Protein AF-A0A7S2GD93-F1 (afdb_monomer)

Organism: NCBI:txid327968

Sequence (139 aa):
ARLIMQSLQRCCRSLSAATGGCASLWTALVSRCKNPKGQTDGHEVDVRAQKKTSPRPRLQHQWDEAGVGVVEVVVRAVSGNVVYSQDGVTPGTPVGKLMAGICEETGSRGEVLQLLAGASILDQGLRLGDCLGPPALPP

Radius of gyration: 22.48 Å; Cα contacts (8 Å, |Δi|>4): 170; chains: 1; bounding box: 53×31×63 Å

Nearest PDB structures (foldseek):
  3uqb-assembly1_A  TM=8.350E-01  e=3.786E-01  Saccharomyces cerevisiae S288C
  6fno-assembly2_D  TM=7.565E-01  e=1.827E+00  Candidatus Caldarchaeum subterraneum

Foldseek 3Di:
DEAEKEKDFPPPPDPDDDDDDDDDDDPPDPDDDDDDDDDDDDDPPPPPPPPPPPDDDPQLVLCVVVVPAWYKYWYAYPVRHTQDIDGGAGQQAAPLVVLVRSCVSVVHDSVRMWMGGPPDTHDRRDGNSRGDHDDDDDD

Solvent-accessible surface area (backbone atoms only — not comparable to full-atom values): 8967 Å² total; per-residue (Å²): 92,65,44,72,31,39,38,45,70,66,80,78,78,74,90,82,78,89,79,87,82,73,88,84,73,86,89,81,83,92,80,86,86,85,83,79,97,73,88,79,76,87,71,86,71,80,78,72,79,76,77,74,77,70,92,70,62,78,33,47,56,48,23,60,75,68,66,58,68,58,28,34,41,37,32,19,36,81,88,66,50,78,58,38,75,44,72,81,42,36,46,79,41,44,37,41,60,54,48,51,53,37,22,64,68,62,75,45,60,68,92,44,52,44,50,26,48,86,92,42,78,62,56,53,93,38,33,40,22,75,77,40,69,59,58,78,73,82,132

pLDDT: mean 73.17, std 22.51, range [33.12, 96.19]

Secondary structure (DSSP, 8-state):
-EEEEEEEE--------S----S---S------------------------------HHHHHHHHTT---EEEEEEETTS-EEEEEEEE-TT-BHHHHHHHHHHHHT--GGGEEEEETTEEPPTTSBHHHH-PPPPPP-

Mean predicted aligned error: 14.85 Å

Structure (mmCIF, N/CA/C/O backbone):
data_AF-A0A7S2GD93-F1
#
_entry.id   AF-A0A7S2GD93-F1
#
loop_
_atom_site.group_PDB
_atom_site.id
_atom_site.type_symbol
_atom_site.label_atom_id
_atom_site.label_alt_id
_atom_site.label_comp_id
_atom_site.label_asym_id
_atom_site.label_entity_id
_atom_site.label_seq_id
_atom_site.pdbx_PDB_ins_code
_atom_site.Cartn_x
_atom_site.Cartn_y
_atom_site.Cartn_z
_atom_site.occupancy
_atom_site.B_iso_or_equiv
_atom_site.auth_seq_id
_atom_site.auth_comp_id
_atom_site.auth_asym_id
_atom_site.auth_atom_id
_atom_site.pdbx_PDB_model_num
ATOM 1 N N . ALA A 1 1 ? -0.974 -3.321 -12.912 1.00 62.72 1 ALA A N 1
ATOM 2 C CA . ALA A 1 1 ? -0.786 -4.338 -11.855 1.00 62.72 1 ALA A CA 1
ATOM 3 C C . ALA A 1 1 ? -1.306 -3.787 -10.525 1.00 62.72 1 ALA A C 1
ATOM 5 O O . ALA A 1 1 ? -1.315 -2.567 -10.376 1.00 62.72 1 ALA A O 1
ATOM 6 N N . ARG A 1 2 ? -1.777 -4.642 -9.605 1.00 75.31 2 ARG A N 1
ATOM 7 C CA . ARG A 1 2 ? -2.531 -4.217 -8.408 1.00 75.31 2 ARG A CA 1
ATOM 8 C C . ARG A 1 2 ? -1.887 -4.738 -7.123 1.00 75.31 2 ARG A C 1
ATOM 10 O O . ARG A 1 2 ? -1.584 -5.926 -7.035 1.00 75.31 2 ARG A O 1
ATOM 17 N N . LEU A 1 3 ? -1.703 -3.865 -6.136 1.00 73.31 3 LEU A N 1
ATOM 18 C CA . LEU A 1 3 ? -1.244 -4.220 -4.790 1.00 73.31 3 LEU A CA 1
ATOM 19 C C . LEU A 1 3 ? -2.422 -4.208 -3.816 1.00 73.31 3 LEU A C 1
ATOM 21 O O . LEU A 1 3 ? -3.159 -3.227 -3.754 1.00 73.31 3 LEU A O 1
ATOM 25 N N . ILE A 1 4 ? -2.576 -5.279 -3.034 1.00 76.38 4 ILE A N 1
ATOM 26 C CA . ILE A 1 4 ? -3.608 -5.379 -1.995 1.00 76.38 4 ILE A CA 1
ATOM 27 C C . ILE A 1 4 ? -2.942 -5.305 -0.622 1.00 76.38 4 ILE A C 1
ATOM 29 O O . ILE A 1 4 ? -2.080 -6.121 -0.295 1.00 76.38 4 ILE A O 1
ATOM 33 N N . MET A 1 5 ? -3.373 -4.342 0.185 1.00 83.62 5 MET A N 1
ATOM 34 C CA . MET A 1 5 ? -2.904 -4.123 1.554 1.00 83.62 5 MET A CA 1
ATOM 35 C C . MET A 1 5 ? -4.057 -4.240 2.544 1.00 83.62 5 MET A C 1
ATOM 37 O O . MET A 1 5 ? -5.220 -4.085 2.168 1.00 83.62 5 MET A O 1
ATOM 41 N N . GLN A 1 6 ? -3.740 -4.503 3.809 1.00 79.44 6 GLN A N 1
ATOM 42 C CA . GLN A 1 6 ? -4.717 -4.553 4.893 1.00 79.44 6 GLN A CA 1
ATOM 43 C C . GLN A 1 6 ? -4.458 -3.455 5.928 1.00 79.44 6 GLN A C 1
ATOM 45 O O . GLN A 1 6 ? -3.312 -3.233 6.309 1.00 79.44 6 GLN A O 1
ATOM 50 N N . SER A 1 7 ? -5.506 -2.781 6.404 1.00 77.00 7 SER A N 1
ATOM 51 C CA . SER A 1 7 ? -5.441 -1.823 7.508 1.00 77.00 7 SER A CA 1
ATOM 52 C C . SER A 1 7 ? -6.059 -2.401 8.782 1.00 77.00 7 SER A C 1
ATOM 54 O O . SER A 1 7 ? -7.179 -2.918 8.786 1.00 77.00 7 SER A O 1
ATOM 56 N N . LEU A 1 8 ? -5.318 -2.296 9.885 1.00 68.12 8 LEU A N 1
ATOM 57 C CA . LEU A 1 8 ? -5.774 -2.599 11.240 1.00 68.12 8 LEU A CA 1
ATOM 58 C C . LEU A 1 8 ? -6.007 -1.293 11.989 1.00 68.12 8 LEU A C 1
ATOM 60 O O . LEU A 1 8 ? -5.074 -0.515 12.185 1.00 68.12 8 LEU A O 1
ATOM 64 N N . GLN A 1 9 ? -7.234 -1.082 12.454 1.00 68.19 9 GLN A N 1
ATOM 65 C CA . GLN A 1 9 ? -7.526 -0.068 13.459 1.00 68.19 9 GLN A CA 1
ATOM 66 C C . GLN A 1 9 ? -7.440 -0.707 14.841 1.00 68.19 9 GLN A C 1
ATOM 68 O O . GLN A 1 9 ? -8.142 -1.682 15.130 1.00 68.19 9 GLN A O 1
ATOM 73 N N . ARG A 1 10 ? -6.611 -0.150 15.727 1.00 55.25 10 ARG A N 1
ATOM 74 C CA . ARG A 1 10 ? -6.702 -0.484 17.153 1.00 55.25 10 ARG A CA 1
ATOM 75 C C . ARG A 1 10 ? -8.000 0.110 17.684 1.00 55.25 10 ARG A C 1
ATOM 77 O O . ARG A 1 10 ? -8.103 1.312 17.902 1.00 55.25 10 ARG A O 1
ATOM 84 N N . CYS A 1 11 ? -9.009 -0.737 17.861 1.00 44.91 11 CYS A N 1
ATOM 85 C CA . CYS A 1 11 ? -10.274 -0.326 18.447 1.00 44.91 11 CYS A CA 1
ATOM 86 C C . CYS A 1 11 ? -10.055 -0.059 19.945 1.00 44.91 11 CYS A C 1
ATOM 88 O O . CYS A 1 11 ? -10.161 -0.962 20.775 1.00 44.91 11 CYS A O 1
ATOM 90 N N . CYS A 1 12 ? -9.731 1.184 20.299 1.00 45.06 12 CYS A N 1
ATOM 91 C CA . CYS A 1 12 ? -9.821 1.668 21.671 1.00 45.06 12 CYS A CA 1
ATOM 92 C C . CYS A 1 12 ? -11.310 1.771 22.031 1.00 45.06 12 CYS A C 1
ATOM 94 O O . CYS A 1 12 ? -11.899 2.849 21.963 1.00 45.06 12 CYS A O 1
ATOM 96 N N . ARG A 1 13 ? -11.960 0.645 22.352 1.00 42.00 13 ARG A N 1
ATOM 97 C CA . ARG A 1 13 ? -13.316 0.661 22.915 1.00 42.00 13 ARG A CA 1
ATOM 98 C C . ARG A 1 13 ? -13.263 1.343 24.283 1.00 42.00 13 ARG A C 1
ATOM 100 O O . ARG A 1 13 ? -12.996 0.700 25.293 1.00 42.00 13 ARG A O 1
ATOM 107 N N . SER A 1 14 ? -13.524 2.647 24.299 1.00 43.00 14 SER A N 1
ATOM 108 C CA . SER A 1 14 ? -13.948 3.359 25.499 1.00 43.00 14 SER A CA 1
ATOM 109 C C . SER A 1 14 ? -15.337 2.842 25.872 1.00 43.00 14 SER A C 1
ATOM 111 O O . SER A 1 14 ? -16.307 3.061 25.144 1.00 43.00 14 SER A O 1
ATOM 113 N N . LEU A 1 15 ? -15.425 2.095 26.973 1.00 40.94 15 LEU A N 1
ATOM 114 C CA . LEU A 1 15 ? -16.689 1.766 27.625 1.00 40.94 15 LEU A CA 1
ATOM 115 C C . LEU A 1 15 ? -17.258 3.053 28.243 1.00 40.94 15 LEU A C 1
ATOM 117 O O . LEU A 1 15 ? -17.028 3.348 29.410 1.00 40.94 15 LEU A O 1
ATOM 121 N N . SER A 1 16 ? -18.013 3.813 27.457 1.00 45.47 16 SER A N 1
ATOM 122 C CA . SER A 1 16 ? -18.924 4.834 27.974 1.00 45.47 16 SER A CA 1
ATOM 123 C C . SER A 1 16 ? -20.338 4.444 27.577 1.00 45.47 16 SER A C 1
ATOM 125 O O . SER A 1 16 ? -20.852 4.886 26.553 1.00 45.47 16 SER A O 1
ATOM 127 N N . ALA A 1 17 ? -20.963 3.586 28.379 1.00 37.53 17 ALA A N 1
ATOM 128 C CA . ALA A 1 17 ? -22.398 3.370 28.310 1.00 37.53 17 ALA A CA 1
ATOM 129 C C . ALA A 1 17 ? -22.965 3.128 29.714 1.00 37.53 17 ALA A C 1
ATOM 131 O O . ALA A 1 17 ? -22.609 2.161 30.377 1.00 37.53 17 ALA A O 1
ATOM 132 N N . ALA A 1 18 ? -23.887 4.023 30.078 1.00 41.06 18 ALA A N 1
ATOM 133 C CA . ALA A 1 18 ? -24.908 3.907 31.115 1.00 41.06 18 ALA A CA 1
ATOM 134 C C . ALA A 1 18 ? -24.463 3.994 32.587 1.00 41.06 18 ALA A C 1
ATOM 136 O O . ALA A 1 18 ? -24.315 2.985 33.257 1.00 41.06 18 ALA A O 1
ATOM 137 N N . THR A 1 19 ? -24.414 5.220 33.115 1.00 39.69 19 THR A N 1
ATOM 138 C CA . THR A 1 19 ? -25.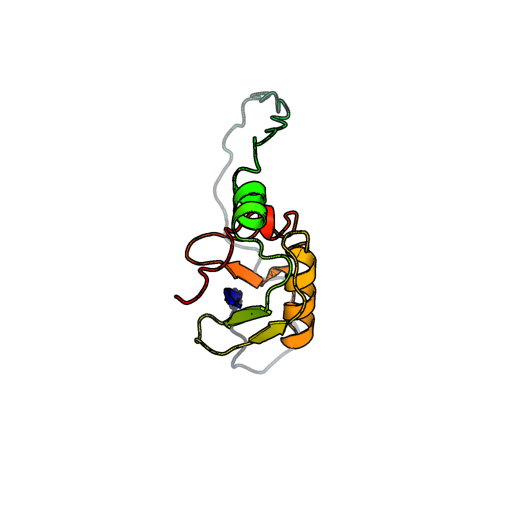393 5.696 34.118 1.00 39.69 19 THR A CA 1
ATOM 139 C C . THR A 1 19 ? -25.254 7.209 34.262 1.00 39.69 19 THR A C 1
ATOM 141 O O . THR A 1 19 ? -24.159 7.720 34.476 1.00 39.69 19 THR A O 1
ATOM 144 N N . GLY A 1 20 ? -26.362 7.929 34.083 1.00 39.62 20 GLY A N 1
ATOM 145 C CA . GLY A 1 20 ? -26.425 9.368 34.299 1.00 39.62 20 GLY A CA 1
ATOM 146 C C . GLY A 1 20 ? -26.221 9.761 35.760 1.00 39.62 20 GLY A C 1
ATOM 147 O O . GLY A 1 20 ? -26.406 8.957 36.670 1.00 39.62 20 GLY A O 1
ATOM 148 N N . GLY A 1 21 ? -25.904 11.038 35.955 1.00 36.31 21 GLY A N 1
ATOM 149 C CA . GLY A 1 21 ? -25.969 11.694 37.254 1.00 36.31 21 GLY A CA 1
ATOM 150 C C . GLY A 1 21 ? -24.627 12.214 37.757 1.00 36.31 21 GLY A C 1
ATOM 151 O O . GLY A 1 21 ? -23.707 11.454 38.024 1.00 36.31 21 GLY A O 1
ATOM 152 N N . CYS A 1 22 ? -24.614 13.529 37.965 1.00 33.12 22 CYS A N 1
ATOM 153 C CA . CYS A 1 22 ? -23.734 14.283 38.852 1.00 33.12 22 CYS A CA 1
ATOM 154 C C . CYS A 1 22 ? -22.297 14.549 38.377 1.00 33.12 22 CYS A C 1
ATOM 156 O O . CYS A 1 22 ? -21.374 13.750 38.501 1.00 33.12 22 CYS A O 1
ATOM 158 N N . ALA A 1 23 ? -22.114 15.800 37.943 1.00 43.78 23 ALA A N 1
ATOM 159 C CA . ALA A 1 23 ? -20.899 16.559 38.184 1.00 43.78 23 ALA A CA 1
ATOM 160 C C . ALA A 1 23 ? -20.422 16.375 39.637 1.00 43.78 23 ALA A C 1
ATOM 162 O O . ALA A 1 23 ? -21.249 16.273 40.544 1.00 43.78 23 ALA A O 1
ATOM 163 N N . SER A 1 24 ? -19.101 16.438 39.835 1.00 44.91 24 SER A N 1
ATOM 164 C CA . SER A 1 24 ? -18.335 16.205 41.078 1.00 44.91 24 SER A CA 1
ATOM 165 C C . SER A 1 24 ? -17.798 14.780 41.188 1.00 44.91 24 SER A C 1
ATOM 167 O O . SER A 1 24 ? -18.477 13.919 41.721 1.00 44.91 24 SER A O 1
ATOM 169 N N . LEU A 1 25 ? -16.579 14.555 40.676 1.00 37.69 25 LEU A N 1
ATOM 170 C CA . LEU A 1 25 ? -15.565 13.584 41.150 1.00 37.69 25 LEU A CA 1
ATOM 171 C C . LEU A 1 25 ? -14.476 13.387 40.076 1.00 37.69 25 LEU A C 1
ATOM 173 O O . LEU A 1 25 ? -14.111 12.279 39.694 1.00 37.69 25 LEU A O 1
ATOM 177 N N . TRP A 1 26 ? -13.901 14.493 39.597 1.00 39.66 26 TRP A N 1
ATOM 178 C CA . TRP A 1 26 ? -12.483 14.448 39.242 1.00 39.66 26 TRP A CA 1
ATOM 179 C C . TRP A 1 26 ? -11.724 14.204 40.554 1.00 39.66 26 TRP A C 1
ATOM 181 O O . TRP A 1 26 ? -12.084 14.799 41.568 1.00 39.66 26 TRP A O 1
ATOM 191 N N . THR A 1 27 ? -10.684 13.367 40.537 1.00 45.75 27 THR A N 1
ATOM 192 C CA . THR A 1 27 ? -9.793 13.018 41.675 1.00 45.75 27 THR A CA 1
ATOM 193 C C . THR A 1 27 ? -10.097 11.727 42.456 1.00 45.75 27 THR A C 1
ATOM 195 O O . THR A 1 27 ? -9.929 11.697 43.669 1.00 45.75 27 THR A O 1
ATOM 198 N N . ALA A 1 28 ? -10.468 10.615 41.806 1.00 43.06 28 ALA A N 1
ATOM 199 C CA . ALA A 1 28 ? -10.460 9.316 42.500 1.00 43.06 28 ALA A CA 1
ATOM 200 C C . ALA A 1 28 ? -10.350 8.083 41.582 1.00 43.06 28 ALA A C 1
ATOM 202 O O . ALA A 1 28 ? -11.208 7.213 41.631 1.00 43.06 28 ALA A O 1
ATOM 203 N N . LEU A 1 29 ? -9.296 7.953 40.763 1.00 40.81 29 LEU A N 1
ATOM 204 C CA . LEU A 1 29 ? -8.900 6.621 40.254 1.00 40.81 29 LEU A CA 1
ATOM 205 C C . LEU A 1 29 ? -7.418 6.510 39.851 1.00 40.81 29 LEU A C 1
ATOM 207 O O . LEU A 1 29 ? -7.040 5.711 39.002 1.00 40.81 29 LEU A O 1
ATOM 211 N N . VAL A 1 30 ? -6.552 7.270 40.529 1.00 47.12 30 VAL A N 1
ATOM 212 C CA . VAL A 1 30 ? -5.106 6.998 40.600 1.00 47.12 30 VAL A CA 1
ATOM 213 C C . VAL A 1 30 ? -4.855 6.211 41.885 1.00 47.12 30 VAL A C 1
ATOM 215 O O . VAL A 1 30 ? -4.373 6.743 42.881 1.00 47.12 30 VAL A O 1
ATOM 218 N N . SER A 1 31 ? -5.279 4.949 41.931 1.00 41.31 31 SER A N 1
ATOM 219 C CA . SER A 1 31 ? -4.918 4.075 43.050 1.00 41.31 31 SER A CA 1
ATOM 220 C C . SER A 1 31 ? -5.118 2.606 42.705 1.00 41.31 31 SER A C 1
ATOM 222 O O . SER A 1 31 ? -6.170 2.040 42.979 1.00 41.31 31 SER A O 1
ATOM 224 N N . ARG A 1 32 ? -4.097 1.992 42.094 1.00 42.25 32 ARG A N 1
ATOM 225 C CA . ARG A 1 32 ? -3.650 0.614 42.389 1.00 42.25 32 ARG A CA 1
ATOM 226 C C . ARG A 1 32 ? -2.492 0.197 41.479 1.00 42.25 32 ARG A C 1
ATOM 228 O O . ARG A 1 32 ? -2.650 -0.625 40.595 1.00 42.25 32 ARG A O 1
ATOM 235 N N . CYS A 1 33 ? -1.308 0.717 41.784 1.00 37.41 33 CYS A N 1
ATOM 236 C CA . CYS A 1 33 ? -0.048 -0.004 41.601 1.00 37.41 33 CYS A CA 1
ATOM 237 C C . CYS A 1 33 ? 0.825 0.302 42.826 1.00 37.41 33 CYS A C 1
ATOM 239 O O . CYS A 1 33 ? 1.613 1.241 42.828 1.00 37.41 33 CYS A O 1
ATOM 241 N N . LYS A 1 34 ? 0.630 -0.452 43.912 1.00 45.25 34 LYS A N 1
ATOM 242 C CA . LYS A 1 34 ? 1.629 -0.601 44.977 1.00 45.25 34 LYS A CA 1
ATOM 243 C C . LYS A 1 34 ? 2.273 -1.965 44.769 1.00 45.25 34 LYS A C 1
ATOM 245 O O . LYS A 1 34 ? 1.563 -2.949 44.941 1.00 45.25 34 LYS A O 1
ATOM 250 N N . ASN A 1 35 ? 3.559 -2.017 44.416 1.00 42.19 35 ASN A N 1
ATOM 251 C CA . ASN A 1 35 ? 4.619 -2.620 45.241 1.00 42.19 35 ASN A CA 1
ATOM 252 C C . ASN A 1 35 ? 6.017 -2.377 44.608 1.00 42.19 35 ASN A C 1
ATOM 254 O O . ASN A 1 35 ? 6.076 -1.755 43.551 1.00 42.19 35 ASN A O 1
ATOM 258 N N . PRO A 1 36 ? 7.141 -2.703 45.276 1.00 47.12 36 PRO A N 1
ATOM 259 C CA . PRO A 1 36 ? 7.949 -1.722 45.988 1.00 47.12 36 PRO A CA 1
ATOM 260 C C . PRO A 1 36 ? 9.382 -1.616 45.435 1.00 47.12 36 PRO A C 1
ATOM 262 O O . PRO A 1 36 ? 9.802 -2.376 44.571 1.00 47.12 36 PRO A O 1
ATOM 265 N N . LYS A 1 37 ? 10.121 -0.646 45.983 1.00 46.91 37 LYS A N 1
ATOM 266 C CA . LYS A 1 37 ? 11.566 -0.405 45.845 1.00 46.91 37 LYS A CA 1
ATOM 267 C C . LYS A 1 37 ? 12.380 -1.658 45.475 1.00 46.91 37 LYS A C 1
ATOM 269 O O . LYS A 1 37 ? 12.666 -2.486 46.335 1.00 46.91 37 LYS A O 1
ATOM 274 N N . GLY A 1 38 ? 12.801 -1.719 44.215 1.00 40.03 38 GLY A N 1
ATOM 275 C CA . GLY A 1 38 ? 13.919 -2.523 43.737 1.00 40.03 38 GLY A CA 1
ATOM 276 C C . GLY A 1 38 ? 15.051 -1.576 43.362 1.00 40.03 38 GLY A C 1
ATOM 277 O O . GLY A 1 38 ? 14.915 -0.764 42.454 1.00 40.03 38 GLY A O 1
ATOM 278 N N . GLN A 1 39 ? 16.112 -1.638 44.148 1.00 43.34 39 GLN A N 1
ATOM 279 C CA . GLN A 1 39 ? 17.414 -1.006 43.982 1.00 43.34 39 GLN A CA 1
ATOM 280 C C . GLN A 1 39 ? 17.899 -1.093 42.522 1.00 43.34 39 GLN A C 1
ATOM 282 O O . GLN A 1 39 ? 18.062 -2.186 41.989 1.00 43.34 39 GLN A O 1
ATOM 287 N N . THR A 1 40 ? 18.095 0.047 41.859 1.00 41.88 40 THR A N 1
ATOM 288 C CA . THR A 1 40 ? 18.775 0.106 40.559 1.00 41.88 40 THR A CA 1
ATOM 289 C C . THR A 1 40 ? 20.232 0.451 40.811 1.00 41.88 40 THR A C 1
ATOM 291 O O . THR A 1 40 ? 20.577 1.624 40.963 1.00 41.88 40 THR A O 1
ATOM 294 N N . ASP A 1 41 ? 21.071 -0.578 40.893 1.00 42.25 41 ASP A N 1
ATOM 295 C CA . ASP A 1 41 ? 22.508 -0.411 40.729 1.00 42.25 41 ASP A CA 1
ATOM 296 C C . ASP A 1 41 ? 22.777 0.164 39.336 1.00 42.25 41 ASP A C 1
ATOM 298 O O . ASP A 1 41 ? 22.200 -0.268 38.333 1.00 42.25 41 ASP A O 1
ATOM 302 N N . GLY A 1 42 ? 23.621 1.194 39.302 1.00 46.38 42 GLY A N 1
ATOM 303 C CA . GLY A 1 42 ? 24.044 1.862 38.085 1.00 46.38 42 GLY A CA 1
ATOM 304 C C . GLY A 1 42 ? 24.769 0.885 37.172 1.00 46.38 42 GLY A C 1
ATOM 305 O O . GLY A 1 42 ? 25.948 0.605 37.359 1.00 46.38 42 GLY A O 1
ATOM 306 N N . HIS A 1 43 ? 24.061 0.396 36.160 1.00 39.00 43 HIS A N 1
ATOM 307 C CA . HIS A 1 43 ? 24.684 -0.071 34.938 1.00 39.00 43 HIS A CA 1
ATOM 308 C C . HIS A 1 43 ? 24.521 1.052 33.920 1.00 39.00 43 HIS A C 1
ATOM 310 O O . HIS A 1 43 ? 23.446 1.258 33.356 1.00 39.00 43 HIS A O 1
ATOM 316 N N . GLU A 1 44 ? 25.590 1.822 33.743 1.00 45.84 44 GLU A N 1
ATOM 317 C CA . GLU A 1 44 ? 25.778 2.689 32.588 1.00 45.84 44 GLU A CA 1
ATOM 318 C C . GLU A 1 44 ? 25.837 1.778 31.358 1.00 45.84 44 GLU A C 1
ATOM 320 O O . GLU A 1 44 ? 26.874 1.221 31.002 1.00 45.84 44 GLU A O 1
ATOM 325 N N . VAL A 1 45 ? 24.671 1.514 30.771 1.00 48.81 45 VAL A N 1
ATOM 326 C CA . VAL A 1 45 ? 24.590 0.805 29.502 1.00 48.81 45 VAL A CA 1
ATOM 327 C C . VAL A 1 45 ? 24.900 1.842 28.437 1.00 48.81 45 VAL A C 1
ATOM 329 O O . VAL A 1 45 ? 24.055 2.671 28.103 1.00 48.81 45 VAL A O 1
ATOM 332 N N . ASP A 1 46 ? 26.141 1.817 27.960 1.00 43.28 46 ASP A N 1
ATOM 333 C CA . ASP A 1 46 ? 26.615 2.538 26.784 1.00 43.28 46 ASP A CA 1
ATOM 334 C C . ASP A 1 46 ? 25.623 2.289 25.635 1.00 43.28 46 ASP A C 1
ATOM 336 O O . ASP A 1 46 ? 25.617 1.231 24.995 1.00 43.28 46 ASP A O 1
ATOM 340 N N . VAL A 1 47 ? 24.718 3.247 25.403 1.00 50.41 47 VAL A N 1
ATOM 341 C CA . VAL A 1 47 ? 23.823 3.265 24.242 1.00 50.41 47 VAL A CA 1
ATOM 342 C C . VAL A 1 47 ? 24.686 3.655 23.052 1.00 50.41 47 VAL A C 1
ATOM 344 O O . VAL A 1 47 ? 24.594 4.750 22.495 1.00 50.41 47 VAL A O 1
ATOM 347 N N . ARG A 1 48 ? 25.565 2.733 22.654 1.00 45.75 48 ARG A N 1
ATOM 348 C CA . ARG A 1 48 ? 26.184 2.743 21.342 1.00 45.75 48 ARG A CA 1
ATOM 349 C C . ARG A 1 48 ? 25.040 2.725 20.354 1.00 45.75 48 ARG A C 1
ATOM 351 O O . ARG A 1 48 ? 24.375 1.707 20.164 1.00 45.75 48 ARG A O 1
ATOM 358 N N . ALA A 1 49 ? 24.816 3.889 19.758 1.00 52.06 49 ALA A N 1
ATOM 359 C CA . ALA A 1 49 ? 23.989 4.091 18.595 1.00 52.06 49 ALA A CA 1
ATOM 360 C C . ALA A 1 49 ? 24.384 3.050 17.541 1.00 52.06 49 ALA A C 1
ATOM 362 O O . ALA A 1 49 ? 25.279 3.263 16.722 1.00 52.06 49 ALA A O 1
ATOM 363 N N . GLN A 1 50 ? 23.711 1.898 17.560 1.00 45.06 50 GLN A N 1
ATOM 364 C CA . GLN A 1 50 ? 23.675 0.997 16.430 1.00 45.06 50 GLN A CA 1
ATOM 365 C C . GLN A 1 50 ? 22.856 1.718 15.372 1.00 45.06 50 GLN A C 1
ATOM 367 O O . GLN A 1 50 ? 21.654 1.510 15.212 1.00 45.06 50 GLN A O 1
ATOM 372 N N . LYS A 1 51 ? 23.543 2.588 14.632 1.00 45.38 51 LYS A N 1
ATOM 373 C CA . LYS A 1 51 ? 23.181 2.972 13.280 1.00 45.38 51 LYS A CA 1
ATOM 374 C C . LYS A 1 51 ? 23.227 1.673 12.474 1.00 45.38 51 LYS A C 1
ATOM 376 O O . LYS A 1 51 ? 24.224 1.366 11.829 1.00 45.38 51 LYS A O 1
ATOM 381 N N . LYS A 1 52 ? 22.178 0.849 12.607 1.00 46.09 52 LYS A N 1
ATOM 382 C CA . LYS A 1 52 ? 21.903 -0.301 11.750 1.00 46.09 52 LYS A CA 1
ATOM 383 C C . LYS A 1 52 ? 21.661 0.292 10.371 1.00 46.09 52 LYS A C 1
ATOM 385 O O . LYS A 1 52 ? 20.536 0.592 9.985 1.00 46.09 52 LYS A O 1
ATOM 390 N N . THR A 1 53 ? 22.746 0.510 9.645 1.00 47.41 53 THR A N 1
ATOM 391 C CA . THR A 1 53 ? 22.759 0.559 8.193 1.00 47.41 53 THR A CA 1
ATOM 392 C C . THR A 1 53 ? 22.254 -0.800 7.725 1.00 47.41 53 THR A C 1
ATOM 394 O O . THR A 1 53 ? 23.015 -1.738 7.510 1.00 47.41 53 THR A O 1
ATOM 397 N N . SER A 1 54 ? 20.928 -0.937 7.689 1.00 46.03 54 SER A N 1
ATOM 398 C CA . SER A 1 54 ? 20.256 -2.084 7.102 1.00 46.03 54 SER A CA 1
ATOM 399 C C . SER A 1 54 ? 20.645 -2.124 5.624 1.00 46.03 54 SER A C 1
ATOM 401 O O . SER A 1 54 ? 20.401 -1.145 4.917 1.00 46.03 54 SER A O 1
ATOM 403 N N . PRO A 1 55 ? 21.277 -3.200 5.134 1.00 45.84 55 PRO A N 1
ATOM 404 C CA . PRO A 1 55 ? 21.567 -3.331 3.721 1.00 45.84 55 PRO A CA 1
ATOM 405 C C . PRO A 1 55 ? 20.267 -3.692 3.002 1.00 45.84 55 PRO A C 1
ATOM 407 O O . PRO A 1 55 ? 19.897 -4.863 2.951 1.00 45.84 55 PRO A O 1
ATOM 410 N N . ARG A 1 56 ? 19.554 -2.713 2.443 1.00 56.75 56 ARG A N 1
ATOM 411 C CA . ARG A 1 56 ? 18.524 -2.951 1.415 1.00 56.75 56 ARG A CA 1
ATOM 412 C C . ARG A 1 56 ? 18.590 -1.822 0.377 1.00 56.75 56 ARG A C 1
ATOM 414 O O . ARG A 1 56 ? 18.809 -0.685 0.782 1.00 56.75 56 ARG A O 1
ATOM 421 N N . PRO A 1 57 ? 18.497 -2.147 -0.932 1.00 55.09 57 PRO A N 1
ATOM 422 C CA . PRO A 1 57 ? 17.314 -2.827 -1.460 1.00 55.09 57 PRO A CA 1
ATOM 423 C C . PRO A 1 57 ? 17.611 -3.885 -2.539 1.00 55.09 57 PRO A C 1
ATOM 425 O O . PRO A 1 57 ? 17.862 -3.569 -3.695 1.00 55.09 57 PRO A O 1
ATOM 428 N N . ARG A 1 58 ? 17.457 -5.173 -2.197 1.00 63.31 58 ARG A N 1
ATOM 429 C CA . ARG A 1 58 ? 17.290 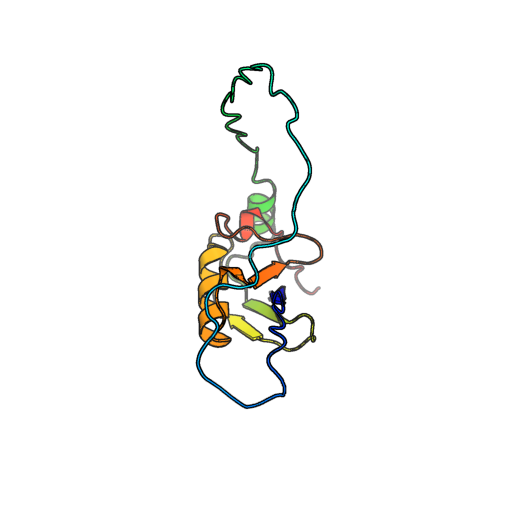-6.222 -3.226 1.00 63.31 58 ARG A CA 1
ATOM 430 C C . ARG A 1 58 ? 15.945 -6.117 -3.957 1.00 63.31 58 ARG A C 1
ATOM 432 O O . ARG A 1 58 ? 15.805 -6.684 -5.028 1.00 63.31 58 ARG A O 1
ATOM 439 N N . LEU A 1 59 ? 14.963 -5.419 -3.380 1.00 81.88 59 LEU A N 1
ATOM 440 C CA . LEU A 1 59 ? 13.600 -5.362 -3.912 1.00 81.88 59 LEU A CA 1
ATOM 441 C C . LEU A 1 59 ? 13.449 -4.341 -5.043 1.00 81.88 59 LEU A C 1
ATOM 443 O O . LEU A 1 59 ? 12.756 -4.639 -6.003 1.00 81.88 59 LEU A O 1
ATOM 447 N N . GLN A 1 60 ? 14.146 -3.199 -5.001 1.00 79.69 60 GLN A N 1
ATOM 448 C CA . GLN A 1 60 ? 14.076 -2.200 -6.077 1.00 79.69 60 GLN A CA 1
ATOM 449 C C . GLN A 1 60 ? 14.486 -2.794 -7.434 1.00 79.69 60 GLN A C 1
ATOM 451 O O . GLN A 1 60 ? 13.784 -2.603 -8.417 1.00 79.69 60 GLN A O 1
ATOM 456 N N . HIS A 1 61 ? 15.540 -3.617 -7.454 1.00 83.25 61 HIS A N 1
ATOM 457 C CA . HIS A 1 61 ? 15.951 -4.354 -8.651 1.00 83.25 61 HIS A CA 1
ATOM 458 C C . HIS A 1 61 ? 14.836 -5.255 -9.202 1.00 83.25 61 HIS A C 1
ATOM 460 O O . HIS A 1 61 ? 14.666 -5.338 -10.409 1.00 83.25 61 HIS A O 1
ATOM 466 N N . GLN A 1 62 ? 14.033 -5.884 -8.335 1.00 88.31 62 GLN A N 1
ATOM 467 C CA . GLN A 1 62 ? 12.910 -6.722 -8.773 1.00 88.31 62 GLN A CA 1
ATOM 468 C C . GLN A 1 62 ? 11.813 -5.894 -9.447 1.00 88.31 62 GLN A C 1
ATOM 470 O O . GLN A 1 62 ? 11.190 -6.364 -10.393 1.00 88.31 62 GLN A O 1
ATOM 475 N N . TRP A 1 63 ? 11.566 -4.669 -8.975 1.00 89.00 63 TRP A N 1
ATOM 476 C CA . TRP A 1 63 ? 10.624 -3.752 -9.623 1.00 89.00 63 TRP A CA 1
ATOM 477 C C . TRP A 1 63 ? 11.095 -3.336 -11.013 1.00 89.00 63 TRP A C 1
ATOM 479 O O . TRP A 1 63 ? 10.286 -3.305 -11.943 1.00 89.00 63 TRP A O 1
ATO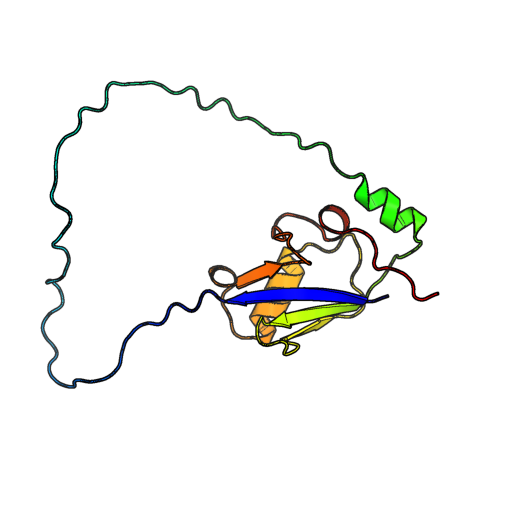M 489 N N . ASP A 1 64 ? 12.394 -3.068 -11.145 1.00 86.19 64 ASP A N 1
ATOM 490 C CA . ASP A 1 64 ? 13.014 -2.702 -12.416 1.00 86.19 64 ASP A CA 1
ATOM 491 C C . ASP A 1 64 ? 13.003 -3.894 -13.394 1.00 86.19 64 ASP A C 1
ATOM 493 O O . ASP A 1 64 ? 12.584 -3.738 -14.540 1.00 86.19 64 ASP A O 1
ATOM 497 N N . GLU A 1 65 ? 13.353 -5.103 -12.934 1.00 86.94 65 GLU A N 1
ATOM 498 C CA . GLU A 1 65 ? 13.271 -6.351 -13.717 1.00 86.94 65 GLU A CA 1
ATOM 499 C C . GLU A 1 65 ? 11.840 -6.679 -14.155 1.00 86.94 65 GLU A C 1
ATOM 501 O O . GLU A 1 65 ? 11.624 -7.162 -15.265 1.00 86.94 65 GLU A O 1
ATOM 506 N N . ALA A 1 66 ? 10.853 -6.403 -13.301 1.00 86.19 66 ALA A N 1
ATOM 507 C CA . ALA A 1 66 ? 9.447 -6.587 -13.637 1.00 86.19 66 ALA A CA 1
ATOM 508 C C . ALA A 1 66 ? 8.921 -5.519 -14.617 1.00 86.19 66 ALA A C 1
ATOM 510 O O . ALA A 1 66 ? 7.810 -5.663 -15.127 1.00 86.19 66 ALA A O 1
ATOM 511 N N . GLY A 1 67 ? 9.672 -4.436 -14.860 1.00 85.88 67 GLY A N 1
ATOM 512 C CA . GLY A 1 67 ? 9.255 -3.328 -15.724 1.00 85.88 67 GLY A CA 1
ATOM 513 C C . GLY A 1 67 ? 8.026 -2.571 -15.206 1.00 85.88 67 GLY A C 1
ATOM 514 O O . GLY A 1 67 ? 7.324 -1.918 -15.981 1.00 85.88 67 GLY A O 1
ATOM 515 N N . VAL A 1 68 ? 7.725 -2.663 -13.905 1.00 85.06 68 VAL A N 1
ATOM 516 C CA . VAL A 1 68 ? 6.515 -2.079 -13.311 1.00 85.06 68 VAL A CA 1
ATOM 517 C C . VAL A 1 68 ? 6.835 -0.706 -12.720 1.00 85.06 68 VAL A C 1
ATOM 519 O O . VAL A 1 68 ? 7.265 -0.588 -11.576 1.00 85.06 68 VAL A O 1
ATOM 522 N N . GLY A 1 69 ? 6.588 0.354 -13.492 1.00 86.12 69 GLY A N 1
ATOM 523 C CA . GLY A 1 69 ? 6.799 1.733 -13.029 1.00 86.12 69 GLY A CA 1
ATOM 524 C C . GLY A 1 69 ? 5.646 2.311 -12.199 1.00 86.12 69 GLY A C 1
ATOM 525 O O . GLY A 1 69 ? 5.872 3.138 -11.314 1.00 86.12 69 GLY A O 1
ATOM 526 N N . VAL A 1 70 ? 4.410 1.883 -12.477 1.00 91.94 70 VAL A N 1
ATOM 527 C CA . VAL A 1 70 ? 3.183 2.439 -11.887 1.00 91.94 70 VAL A CA 1
ATOM 528 C C . VAL A 1 70 ? 2.193 1.320 -11.564 1.00 91.94 70 VAL A C 1
ATOM 530 O O . VAL A 1 70 ? 1.988 0.406 -12.366 1.00 91.94 70 VAL A O 1
ATOM 533 N N . VAL A 1 71 ? 1.566 1.397 -10.392 1.00 93.12 71 VAL A N 1
ATOM 534 C CA . VAL A 1 71 ? 0.589 0.425 -9.895 1.00 93.12 71 VAL A CA 1
ATOM 535 C C . VAL A 1 71 ? -0.638 1.103 -9.296 1.00 93.12 71 VAL A C 1
ATOM 537 O O . VAL A 1 71 ? -0.593 2.252 -8.858 1.00 93.12 71 VAL A O 1
ATOM 540 N N . GLU A 1 72 ? -1.731 0.350 -9.254 1.00 94.31 72 GLU A N 1
ATOM 541 C CA . GLU A 1 72 ? -2.891 0.658 -8.422 1.00 94.31 72 GLU A CA 1
ATOM 542 C C . GLU A 1 72 ? -2.674 0.035 -7.035 1.00 94.31 72 GLU A C 1
ATOM 544 O O . GLU A 1 72 ? -2.345 -1.154 -6.918 1.00 94.31 72 GLU A O 1
ATOM 549 N N . VAL A 1 73 ? -2.867 0.822 -5.978 1.00 94.81 73 VAL A N 1
ATOM 550 C CA . VAL A 1 73 ? -2.869 0.347 -4.590 1.00 94.81 73 VAL A CA 1
ATOM 551 C C . VAL A 1 73 ? -4.295 0.312 -4.073 1.00 94.81 73 VAL A C 1
ATOM 553 O O . VAL A 1 73 ? -4.997 1.318 -4.098 1.00 94.81 73 VAL A O 1
ATOM 556 N N . VAL A 1 74 ? -4.686 -0.836 -3.527 1.00 95.38 74 VAL A N 1
ATOM 557 C CA . VAL A 1 74 ? -5.962 -1.024 -2.839 1.00 95.38 74 VAL A CA 1
ATOM 558 C C . VAL A 1 74 ? -5.714 -1.442 -1.408 1.00 95.38 74 VAL A C 1
ATOM 560 O O . VAL A 1 74 ? -5.071 -2.459 -1.140 1.00 95.38 74 VAL A O 1
ATOM 563 N N . VAL A 1 75 ? -6.284 -0.691 -0.476 1.00 95.12 75 VAL A N 1
ATOM 564 C CA . VAL A 1 75 ? -6.230 -1.001 0.948 1.00 95.12 75 VAL A CA 1
ATOM 565 C C . VAL A 1 75 ? -7.597 -1.476 1.397 1.00 95.12 75 VAL A C 1
ATOM 567 O O . VAL A 1 75 ? -8.620 -0.821 1.177 1.00 95.12 75 VAL A O 1
ATOM 570 N N . ARG A 1 76 ? -7.610 -2.632 2.047 1.00 95.12 76 ARG A N 1
ATOM 571 C CA . ARG A 1 76 ? -8.793 -3.232 2.650 1.00 95.12 76 ARG A CA 1
ATOM 572 C C . ARG A 1 76 ? -8.699 -3.148 4.163 1.00 95.12 76 ARG A C 1
ATOM 574 O O . ARG A 1 76 ? -7.635 -3.358 4.724 1.00 95.12 76 ARG A O 1
ATOM 581 N N . ALA A 1 77 ? -9.802 -2.890 4.843 1.00 94.12 77 ALA A N 1
ATOM 582 C CA . ALA A 1 77 ? -9.867 -3.132 6.278 1.00 94.12 77 ALA A CA 1
ATOM 583 C C . ALA A 1 77 ? -9.820 -4.643 6.563 1.00 94.12 77 ALA A C 1
ATOM 585 O O . ALA A 1 77 ? -10.111 -5.460 5.687 1.00 94.12 77 ALA A O 1
ATOM 586 N N . VAL A 1 78 ? -9.547 -5.024 7.814 1.00 90.25 78 VAL A N 1
ATOM 587 C CA . VAL A 1 78 ? -9.665 -6.425 8.278 1.00 90.25 78 VAL A CA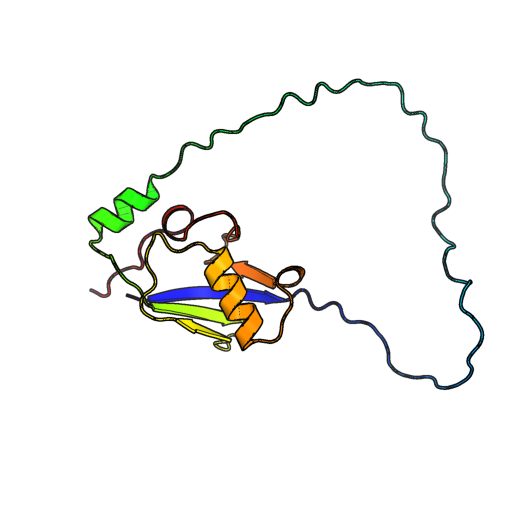 1
ATOM 588 C C . VAL A 1 78 ? -11.061 -7.013 8.025 1.00 90.25 78 VAL A C 1
ATOM 590 O O . VAL A 1 78 ? -11.196 -8.215 7.831 1.00 90.25 78 VAL A O 1
ATOM 593 N N . SER A 1 79 ? -12.101 -6.174 7.960 1.00 90.38 79 SER A N 1
ATOM 594 C CA . SER A 1 79 ? -13.456 -6.598 7.582 1.00 90.38 79 SER A CA 1
ATOM 595 C C . SER A 1 79 ? -13.585 -7.062 6.124 1.00 90.38 79 SER A C 1
ATOM 597 O O . SER A 1 79 ? -14.623 -7.594 5.749 1.00 90.38 79 SER A O 1
ATOM 599 N N . GLY A 1 80 ? -12.564 -6.843 5.290 1.00 90.31 80 GLY A N 1
ATOM 600 C CA . GLY A 1 80 ? -12.554 -7.153 3.859 1.00 90.31 80 GLY A CA 1
ATOM 601 C C . GLY A 1 80 ? -13.003 -5.997 2.960 1.00 90.31 80 GLY A C 1
ATOM 602 O O . GLY A 1 80 ? -12.730 -6.030 1.755 1.00 90.31 80 GLY A O 1
ATOM 603 N N . ASN A 1 81 ? -13.625 -4.958 3.526 1.00 92.25 81 ASN A N 1
ATOM 604 C CA . ASN A 1 81 ? -14.075 -3.779 2.784 1.00 92.25 81 ASN A CA 1
ATOM 605 C C . ASN A 1 81 ? -12.889 -2.975 2.257 1.00 92.25 81 ASN A C 1
ATOM 607 O O . ASN A 1 81 ? -11.910 -2.773 2.973 1.00 92.25 81 ASN A O 1
ATOM 611 N N . VAL A 1 82 ? -12.991 -2.483 1.023 1.00 94.69 82 VAL A N 1
ATOM 612 C CA . VAL A 1 82 ? -12.025 -1.519 0.482 1.00 94.69 82 VAL A CA 1
ATOM 613 C C . VAL A 1 82 ? -12.245 -0.181 1.181 1.00 94.69 82 VAL A C 1
ATOM 615 O O . VAL A 1 82 ? -13.364 0.319 1.202 1.00 94.69 82 VAL A O 1
ATOM 618 N N . VAL A 1 83 ? -11.183 0.364 1.770 1.00 95.38 83 VAL A N 1
ATOM 619 C CA . VAL A 1 83 ? -11.210 1.647 2.494 1.00 95.38 83 VAL A CA 1
ATOM 620 C C . VAL A 1 83 ? -10.413 2.738 1.794 1.00 95.38 83 VAL A C 1
ATOM 622 O O . VAL A 1 83 ? -10.579 3.906 2.107 1.00 95.38 83 VAL A O 1
ATOM 625 N N . TYR A 1 84 ? -9.531 2.360 0.871 1.00 96.00 84 TYR A N 1
ATOM 626 C CA . TYR A 1 84 ? -8.716 3.293 0.109 1.00 96.00 84 TYR A CA 1
ATOM 627 C C . TYR A 1 84 ? -8.309 2.648 -1.214 1.00 96.00 84 TYR A C 1
ATOM 629 O O . TYR A 1 84 ? -7.956 1.464 -1.242 1.00 96.00 84 TYR A O 1
ATOM 637 N N . SER A 1 85 ? -8.344 3.419 -2.295 1.00 96.06 85 SER A N 1
ATOM 638 C CA . SER A 1 85 ? -7.862 3.007 -3.612 1.00 96.06 85 SER A CA 1
ATOM 639 C C . SER A 1 85 ? -7.153 4.185 -4.258 1.00 96.06 85 SER A C 1
ATOM 641 O O . SER A 1 85 ? -7.703 5.284 -4.290 1.00 96.06 85 SER A O 1
ATOM 643 N N . GLN A 1 86 ? -5.944 3.965 -4.763 1.00 96.19 86 GLN A N 1
ATOM 644 C CA . GLN A 1 86 ? -5.175 5.001 -5.439 1.00 96.19 86 GLN A CA 1
ATOM 645 C C . GLN A 1 86 ? -4.445 4.428 -6.650 1.00 96.19 86 GLN A C 1
ATOM 647 O O . GLN A 1 86 ? -3.632 3.510 -6.530 1.00 96.19 86 GLN A O 1
ATOM 652 N N . ASP A 1 87 ? -4.706 5.025 -7.807 1.00 95.31 87 ASP A N 1
ATOM 653 C CA . ASP A 1 87 ? -3.963 4.797 -9.040 1.00 95.31 87 ASP A CA 1
ATOM 654 C C . ASP A 1 87 ? -2.688 5.648 -9.093 1.00 95.31 87 ASP A C 1
ATOM 656 O O . ASP A 1 87 ? -2.527 6.626 -8.360 1.00 95.31 87 ASP A O 1
ATOM 660 N N . GLY A 1 88 ? -1.770 5.305 -9.998 1.00 93.88 88 GLY A N 1
ATOM 661 C CA . GLY A 1 88 ? -0.592 6.142 -10.239 1.00 93.88 88 GLY A CA 1
ATOM 662 C C . GLY A 1 88 ? 0.519 5.990 -9.196 1.00 93.88 88 GLY A C 1
ATOM 663 O O . GLY A 1 88 ? 1.422 6.826 -9.140 1.00 93.88 88 GLY A O 1
ATOM 664 N N . VAL A 1 89 ? 0.475 4.954 -8.357 1.00 94.69 89 VAL A N 1
ATOM 665 C CA . VAL A 1 89 ? 1.446 4.765 -7.278 1.00 94.69 89 VAL A CA 1
ATOM 666 C C . VAL A 1 89 ? 2.732 4.156 -7.827 1.00 94.69 89 VAL A C 1
ATOM 668 O O . VAL A 1 89 ? 2.706 3.193 -8.585 1.00 94.69 89 VAL A O 1
ATOM 671 N N . THR A 1 90 ? 3.878 4.704 -7.434 1.00 94.75 90 THR A N 1
ATOM 672 C CA . THR A 1 90 ? 5.202 4.238 -7.878 1.00 94.75 90 THR A CA 1
ATOM 673 C C . THR A 1 90 ? 5.959 3.537 -6.745 1.00 94.75 90 THR A C 1
ATOM 675 O O . THR A 1 90 ? 5.674 3.806 -5.572 1.00 94.75 90 THR A O 1
ATOM 678 N N . PRO A 1 91 ? 6.986 2.714 -7.040 1.00 92.88 91 PRO A N 1
ATOM 679 C CA . PRO A 1 91 ? 7.828 2.088 -6.011 1.00 92.88 91 PRO A CA 1
ATOM 680 C C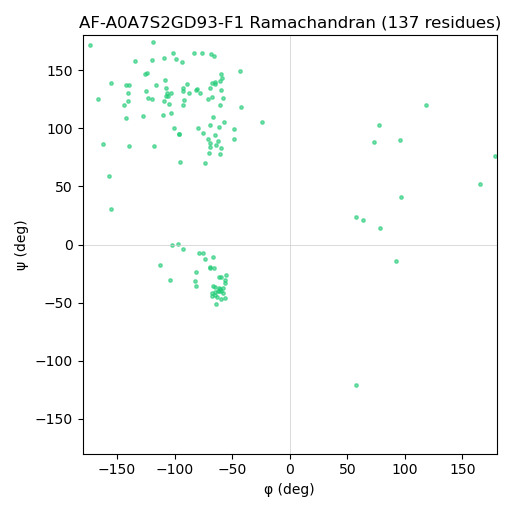 . PRO A 1 91 ? 8.482 3.114 -5.075 1.00 92.88 91 PRO A C 1
ATOM 682 O O . PRO A 1 91 ? 8.679 2.859 -3.890 1.00 92.88 91 PRO A O 1
ATOM 685 N N . GLY A 1 92 ? 8.767 4.313 -5.590 1.00 94.12 92 GLY A N 1
ATOM 686 C CA . GLY A 1 92 ? 9.343 5.412 -4.821 1.00 94.12 92 GLY A CA 1
ATOM 687 C C . GLY A 1 92 ? 8.364 6.125 -3.881 1.00 94.12 92 GLY A C 1
ATOM 688 O O . GLY A 1 92 ? 8.794 6.982 -3.109 1.00 94.12 92 GLY A O 1
ATOM 689 N N . THR A 1 93 ? 7.068 5.803 -3.932 1.00 95.00 93 THR A N 1
ATOM 690 C CA . THR A 1 93 ? 6.045 6.467 -3.115 1.00 95.00 93 THR A CA 1
ATOM 691 C C . THR A 1 93 ? 6.246 6.131 -1.630 1.00 95.00 93 THR A C 1
ATOM 693 O O . THR A 1 93 ? 6.316 4.948 -1.283 1.00 95.00 93 THR A O 1
ATOM 696 N N . PRO A 1 94 ? 6.333 7.137 -0.736 1.00 95.88 94 PRO A N 1
ATOM 697 C CA . PRO A 1 94 ? 6.439 6.909 0.703 1.00 95.88 94 PRO A CA 1
ATOM 698 C C . PRO A 1 94 ? 5.181 6.255 1.279 1.00 95.88 94 PRO A C 1
ATOM 700 O O . PRO A 1 94 ? 4.064 6.691 0.989 1.00 95.88 94 PRO A O 1
ATOM 703 N N . VAL A 1 95 ? 5.355 5.279 2.170 1.00 95.31 95 VAL A N 1
ATOM 704 C CA . VAL A 1 95 ? 4.246 4.625 2.885 1.00 95.31 95 VAL A CA 1
ATOM 705 C C . VAL A 1 95 ? 3.468 5.638 3.727 1.00 95.31 95 VAL A C 1
ATOM 707 O O . VAL A 1 95 ? 2.238 5.604 3.743 1.00 95.31 95 VAL A O 1
ATOM 710 N N . GLY A 1 96 ? 4.153 6.599 4.358 1.00 95.75 96 GLY A N 1
ATOM 711 C CA . GLY A 1 96 ? 3.500 7.674 5.110 1.00 95.75 96 GLY A CA 1
ATOM 712 C C . GLY A 1 96 ? 2.500 8.492 4.280 1.00 95.75 96 GLY A C 1
ATOM 713 O O . GLY A 1 96 ? 1.457 8.881 4.802 1.00 95.75 96 GLY A O 1
ATOM 714 N N . LYS A 1 97 ? 2.749 8.687 2.974 1.00 95.88 97 LYS A N 1
ATOM 715 C CA . LYS A 1 97 ? 1.814 9.388 2.075 1.00 95.88 97 LYS A CA 1
ATOM 716 C C . LYS A 1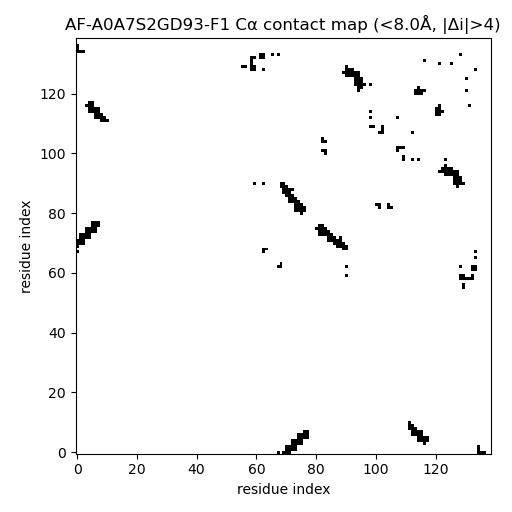 97 ? 0.523 8.589 1.872 1.00 95.88 97 LYS A C 1
ATOM 718 O O . LYS A 1 97 ? -0.558 9.167 1.904 1.00 95.88 97 LYS A O 1
ATOM 723 N N . LEU A 1 98 ? 0.634 7.269 1.710 1.00 95.31 98 LEU A N 1
ATOM 724 C CA . LEU A 1 98 ? -0.531 6.384 1.611 1.00 95.31 98 LEU A CA 1
ATOM 725 C C . LEU A 1 98 ? -1.315 6.372 2.919 1.00 95.31 98 LEU A C 1
ATOM 727 O O . LEU A 1 98 ? -2.535 6.484 2.906 1.00 95.31 98 LEU A O 1
ATOM 731 N N . MET A 1 99 ? -0.621 6.290 4.058 1.00 95.50 99 MET A N 1
ATOM 732 C CA . MET A 1 99 ? -1.272 6.338 5.366 1.00 95.50 99 MET A CA 1
ATOM 733 C C . MET A 1 99 ? -2.019 7.649 5.598 1.00 95.50 99 MET A C 1
ATOM 735 O O . MET A 1 99 ? -3.133 7.602 6.112 1.00 95.50 99 MET A O 1
ATOM 739 N N . ALA A 1 100 ? -1.462 8.788 5.182 1.00 95.56 100 AL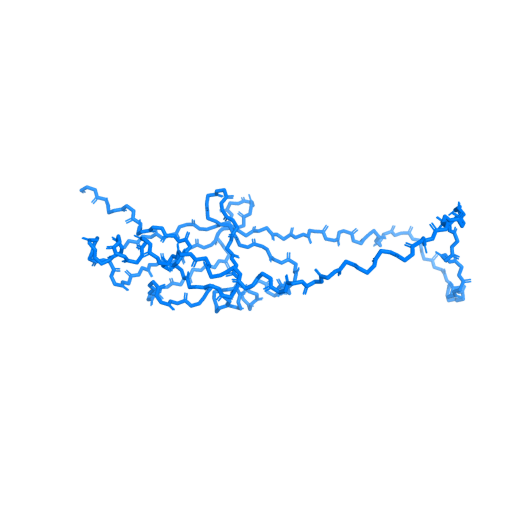A A N 1
ATOM 740 C CA . ALA A 1 100 ? -2.162 10.069 5.239 1.00 95.56 100 ALA A CA 1
ATOM 741 C C . ALA A 1 100 ? -3.456 10.051 4.405 1.00 95.56 100 ALA A C 1
ATOM 743 O O . ALA A 1 100 ? -4.505 10.413 4.930 1.00 95.56 100 ALA A O 1
ATOM 744 N N . GLY A 1 101 ? -3.405 9.542 3.167 1.00 95.69 101 GLY A N 1
ATOM 745 C CA . GLY A 1 101 ? -4.594 9.408 2.315 1.00 95.69 101 GLY A CA 1
ATOM 746 C C . GLY A 1 101 ? -5.655 8.471 2.902 1.00 95.69 101 GLY A C 1
ATOM 747 O O . GLY A 1 101 ? -6.837 8.788 2.879 1.00 95.69 101 GLY A O 1
ATOM 748 N N . ILE A 1 102 ? -5.247 7.353 3.512 1.00 95.31 102 ILE A N 1
ATOM 749 C CA . ILE A 1 102 ? -6.180 6.459 4.218 1.00 95.31 102 ILE A CA 1
ATOM 750 C C . ILE A 1 102 ? -6.827 7.189 5.401 1.00 95.31 102 ILE A C 1
ATOM 752 O O . ILE A 1 102 ? -8.031 7.082 5.591 1.00 95.31 102 ILE A O 1
ATOM 756 N N . CYS A 1 103 ? -6.044 7.920 6.203 1.00 94.88 103 CYS A N 1
ATOM 757 C CA . CYS A 1 103 ? -6.566 8.668 7.350 1.00 94.88 103 CYS A CA 1
ATOM 758 C C . CYS A 1 103 ? -7.602 9.713 6.929 1.00 94.88 103 CYS A C 1
ATOM 760 O O . CYS A 1 103 ? -8.601 9.881 7.627 1.00 94.88 103 CYS A O 1
ATOM 762 N N . GLU A 1 104 ? -7.352 10.393 5.810 1.00 95.56 104 GLU A N 1
ATOM 763 C CA . GLU A 1 104 ? -8.257 11.374 5.219 1.00 95.56 104 GLU A CA 1
ATOM 764 C C . GLU A 1 104 ? -9.573 10.719 4.773 1.00 95.56 104 GLU A C 1
ATOM 766 O O . GLU A 1 104 ? -10.635 11.138 5.229 1.00 95.56 104 GLU A O 1
ATOM 771 N N . GLU A 1 105 ? -9.509 9.629 4.001 1.00 93.81 105 GLU A N 1
ATOM 772 C CA . GLU A 1 105 ? -10.700 8.902 3.527 1.00 93.81 105 GLU A CA 1
ATOM 773 C C . GLU A 1 105 ? -11.507 8.259 4.668 1.00 93.81 105 GLU A C 1
ATOM 775 O O . GLU A 1 105 ? -12.738 8.230 4.638 1.00 93.81 105 GLU A O 1
ATOM 780 N N . THR A 1 106 ? -10.841 7.743 5.708 1.00 92.62 106 THR A N 1
ATOM 781 C CA . THR A 1 106 ? -11.516 7.038 6.812 1.00 92.62 106 THR A CA 1
ATOM 782 C C . THR A 1 106 ? -11.788 7.908 8.041 1.00 92.62 106 THR A C 1
ATOM 784 O O . THR A 1 106 ? -12.272 7.388 9.051 1.00 92.62 106 THR A O 1
ATOM 787 N N . GLY A 1 107 ? -11.421 9.195 8.027 1.00 93.56 107 GLY A N 1
ATOM 788 C CA . GLY A 1 107 ? -11.526 10.099 9.185 1.00 93.56 107 GLY A CA 1
ATOM 789 C C . GLY A 1 107 ? -10.758 9.621 10.427 1.00 93.56 107 GLY A C 1
ATOM 790 O O . GLY A 1 107 ? -11.121 9.932 11.562 1.00 93.56 107 GLY A O 1
ATOM 791 N N . SER A 1 108 ? -9.735 8.790 10.235 1.00 91.69 108 SER A N 1
ATOM 792 C CA . SER A 1 108 ? -9.004 8.120 11.315 1.00 91.69 108 SER A CA 1
ATOM 793 C C . SER A 1 108 ? -7.702 8.840 11.651 1.00 91.69 108 SER A C 1
ATOM 795 O O . SER A 1 108 ? -7.157 9.579 10.840 1.00 91.69 108 SER A O 1
ATOM 797 N N . ARG A 1 109 ? -7.156 8.600 12.849 1.00 89.38 109 ARG A N 1
ATOM 798 C CA . ARG A 1 109 ? -5.840 9.136 13.237 1.00 89.38 109 ARG A CA 1
ATOM 799 C C . ARG A 1 109 ? -4.737 8.155 12.834 1.00 89.38 109 ARG A C 1
ATOM 801 O O . ARG A 1 109 ? -4.867 6.955 13.064 1.00 89.38 109 ARG A O 1
ATOM 808 N N . GLY A 1 110 ? -3.623 8.654 12.298 1.00 85.31 110 GLY A N 1
ATOM 809 C CA . GLY A 1 110 ? -2.508 7.803 11.853 1.00 85.31 110 GLY A CA 1
ATOM 810 C C . GLY A 1 110 ? -1.895 6.938 12.962 1.00 85.31 110 GLY A C 1
ATOM 811 O O . GLY A 1 110 ? -1.423 5.840 12.698 1.00 85.31 110 GLY A O 1
ATOM 812 N N . GLU A 1 111 ? -1.975 7.387 14.215 1.00 88.94 111 GLU A N 1
ATOM 813 C CA . GLU A 1 111 ? -1.487 6.672 15.404 1.00 88.94 111 GLU A CA 1
ATOM 814 C C . GLU A 1 111 ? -2.287 5.405 15.763 1.00 88.94 111 GLU A C 1
ATOM 816 O O . GLU A 1 111 ? -1.779 4.538 16.475 1.00 88.94 111 GLU A O 1
ATOM 821 N N . VAL A 1 112 ? -3.529 5.277 15.277 1.00 89.25 112 VAL A N 1
ATOM 822 C CA . VAL A 1 112 ? -4.382 4.101 15.534 1.00 89.25 112 VAL A CA 1
ATOM 823 C C . VAL A 1 112 ? -4.447 3.134 14.354 1.00 89.25 112 VAL A C 1
ATOM 825 O O . VAL A 1 112 ? -5.117 2.103 14.455 1.00 89.25 112 VAL A O 1
ATOM 828 N N . LEU A 1 113 ? -3.762 3.453 13.254 1.00 90.56 113 LEU A N 1
ATOM 829 C CA . LEU A 1 113 ? -3.756 2.679 12.019 1.00 90.56 113 LEU A CA 1
ATOM 830 C C . LEU A 1 113 ? -2.425 1.951 11.834 1.00 90.56 113 LEU A C 1
ATOM 832 O O . LEU A 1 113 ? -1.356 2.540 11.960 1.00 90.56 113 LEU A O 1
ATOM 836 N N . GLN A 1 114 ? -2.499 0.675 11.462 1.00 94.31 114 GLN A N 1
ATOM 837 C CA . GLN A 1 114 ? -1.348 -0.093 10.999 1.00 94.31 114 GLN A CA 1
ATOM 838 C C . GLN A 1 114 ? -1.625 -0.649 9.606 1.00 94.31 114 GLN A C 1
ATOM 840 O O . GLN A 1 114 ? -2.622 -1.343 9.405 1.00 94.31 114 GLN A O 1
ATOM 845 N N . LEU A 1 115 ? -0.728 -0.366 8.661 1.00 94.50 115 LEU A N 1
ATOM 846 C CA . LEU A 1 115 ? -0.786 -0.913 7.310 1.00 94.50 115 LEU A CA 1
ATOM 847 C C . LEU A 1 115 ? 0.038 -2.205 7.217 1.00 94.50 115 LEU A C 1
ATOM 849 O O . LEU A 1 115 ? 1.170 -2.265 7.706 1.00 94.50 115 LEU A O 1
ATOM 853 N N . LEU A 1 116 ? -0.547 -3.222 6.589 1.00 94.00 116 LEU A N 1
ATOM 854 C CA . LEU A 1 116 ? 0.036 -4.538 6.359 1.00 94.00 116 LEU A CA 1
ATOM 855 C C . LEU A 1 116 ? 0.027 -4.889 4.871 1.00 94.00 116 LEU A C 1
ATOM 857 O O . LEU A 1 116 ? -0.923 -4.581 4.150 1.00 94.00 116 LEU A O 1
ATOM 861 N N . ALA A 1 117 ? 1.033 -5.642 4.444 1.00 90.44 117 ALA A N 1
ATOM 862 C CA . ALA A 1 117 ? 1.033 -6.350 3.171 1.00 90.44 117 ALA A CA 1
ATOM 863 C C . ALA A 1 117 ? 1.359 -7.825 3.416 1.00 90.44 117 ALA A C 1
ATOM 865 O O . ALA A 1 117 ? 2.471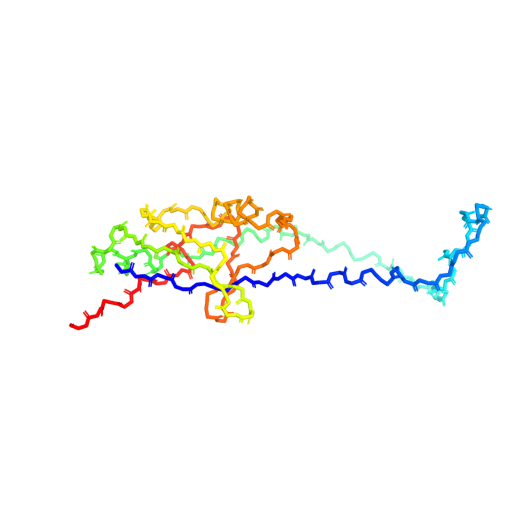 -8.175 3.823 1.00 90.44 117 ALA A O 1
ATOM 866 N N . GLY A 1 118 ? 0.370 -8.698 3.218 1.00 87.75 118 GLY A N 1
ATOM 867 C CA . GLY A 1 118 ? 0.451 -10.071 3.714 1.00 87.75 118 GLY A CA 1
ATOM 868 C C . GLY A 1 118 ? 0.668 -10.075 5.231 1.00 87.7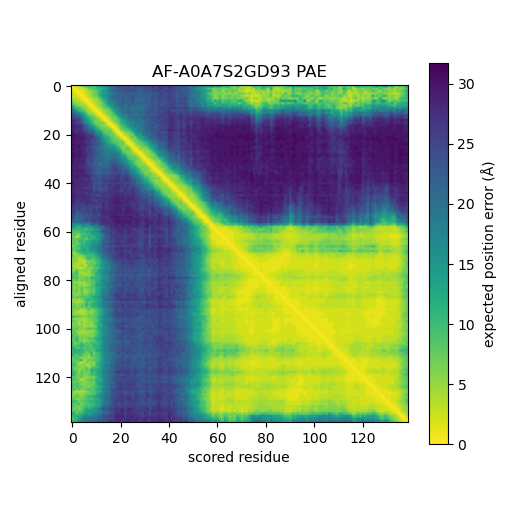5 118 GLY A C 1
ATOM 869 O O . GLY A 1 118 ? -0.132 -9.510 5.970 1.00 87.75 118 GLY A O 1
ATOM 870 N N . ALA A 1 119 ? 1.769 -10.675 5.686 1.00 87.00 119 ALA A N 1
ATOM 871 C CA . ALA A 1 119 ? 2.160 -10.709 7.099 1.00 87.00 119 ALA A CA 1
ATOM 872 C C . ALA A 1 119 ? 3.113 -9.567 7.516 1.00 87.00 119 ALA A C 1
ATOM 874 O O . ALA A 1 119 ? 3.479 -9.468 8.687 1.00 87.00 119 ALA A O 1
ATOM 875 N N . SER A 1 120 ? 3.542 -8.721 6.576 1.00 89.12 120 SER A N 1
ATOM 876 C CA . SER A 1 120 ? 4.567 -7.702 6.815 1.00 89.12 120 SER A CA 1
ATOM 877 C C . SER A 1 120 ? 3.953 -6.364 7.208 1.00 89.12 120 SER A C 1
ATOM 879 O O . SER A 1 120 ? 3.058 -5.859 6.530 1.00 89.12 120 SER A O 1
ATOM 881 N N . ILE A 1 121 ? 4.483 -5.766 8.274 1.00 92.25 121 ILE A N 1
ATOM 882 C CA . ILE A 1 121 ? 4.144 -4.409 8.707 1.00 92.25 121 ILE A CA 1
ATOM 883 C C . ILE A 1 121 ? 4.864 -3.393 7.816 1.00 92.25 121 ILE A C 1
ATOM 885 O O . ILE A 1 121 ? 6.076 -3.495 7.628 1.00 92.25 121 ILE A O 1
ATOM 889 N N . LEU A 1 122 ? 4.129 -2.407 7.294 1.00 93.56 122 LEU A N 1
ATOM 890 C CA . LEU A 1 122 ? 4.707 -1.314 6.512 1.00 93.56 122 LEU A CA 1
ATOM 891 C C . LEU A 1 122 ? 5.036 -0.124 7.415 1.00 93.56 122 LEU A C 1
ATOM 893 O O . LEU A 1 122 ? 4.155 0.432 8.073 1.00 93.56 122 LEU A O 1
ATOM 897 N N . ASP A 1 123 ? 6.313 0.250 7.440 1.00 93.00 123 ASP A N 1
ATOM 898 C CA . ASP A 1 123 ? 6.812 1.405 8.184 1.00 93.00 123 ASP A CA 1
ATOM 899 C C . ASP A 1 123 ? 6.569 2.697 7.389 1.00 93.00 123 ASP A C 1
ATOM 901 O O . ASP A 1 123 ? 6.867 2.771 6.196 1.00 93.00 123 ASP A O 1
ATOM 905 N N . GLN A 1 124 ? 6.046 3.727 8.058 1.00 92.81 124 GLN A N 1
ATOM 906 C CA . GLN A 1 124 ? 5.732 5.032 7.467 1.00 92.81 124 GLN A CA 1
ATOM 907 C C . GLN A 1 124 ? 6.956 5.758 6.895 1.00 92.81 124 GLN A C 1
ATOM 909 O O . GLN A 1 124 ? 6.802 6.546 5.958 1.00 92.81 124 GLN A O 1
ATOM 914 N N . GLY A 1 125 ? 8.149 5.503 7.441 1.00 92.38 125 GLY A N 1
ATOM 915 C CA . GLY A 1 125 ? 9.404 6.116 7.007 1.00 92.38 125 GLY A CA 1
ATOM 916 C C . GLY A 1 125 ? 10.003 5.501 5.741 1.00 92.38 125 GLY A C 1
ATOM 917 O O . GLY A 1 125 ? 10.986 6.029 5.220 1.00 92.38 125 GLY A O 1
ATOM 918 N N . LEU A 1 126 ? 9.437 4.399 5.240 1.00 92.69 126 LEU A N 1
ATOM 919 C CA . LEU A 1 126 ? 9.951 3.678 4.078 1.00 92.69 126 LEU A CA 1
ATOM 920 C C . LEU A 1 126 ? 9.161 3.981 2.801 1.00 92.69 126 LEU A C 1
ATOM 922 O O . LEU A 1 126 ? 8.051 4.523 2.824 1.00 92.69 126 LEU A O 1
ATOM 926 N N . ARG A 1 127 ? 9.745 3.615 1.657 1.00 94.50 127 ARG A N 1
ATOM 927 C CA . ARG A 1 127 ? 9.068 3.626 0.357 1.00 94.50 127 ARG A CA 1
ATOM 928 C C . ARG A 1 127 ? 8.474 2.256 0.069 1.00 94.50 127 ARG A C 1
ATOM 930 O O . ARG A 1 127 ? 8.933 1.240 0.594 1.00 94.50 127 ARG A O 1
ATOM 937 N N . LEU A 1 128 ? 7.469 2.216 -0.797 1.00 92.31 128 LEU A N 1
ATOM 938 C CA . LEU A 1 128 ? 6.821 0.962 -1.175 1.00 92.31 128 LEU A CA 1
ATOM 939 C C . LEU A 1 128 ? 7.798 -0.079 -1.734 1.00 92.31 128 LEU A C 1
ATOM 941 O O . LEU A 1 128 ? 7.763 -1.229 -1.299 1.00 92.31 128 LEU A O 1
ATOM 945 N N . GLY A 1 129 ? 8.687 0.328 -2.641 1.00 90.81 129 GLY A N 1
ATOM 946 C CA . GLY A 1 129 ? 9.670 -0.553 -3.277 1.00 90.81 129 GLY A CA 1
ATOM 947 C C . GLY A 1 129 ? 10.714 -1.123 -2.313 1.00 90.81 129 GLY A C 1
ATOM 948 O O . GLY A 1 129 ? 11.297 -2.168 -2.587 1.00 90.81 129 GLY A O 1
ATOM 949 N N . ASP A 1 130 ? 10.908 -0.489 -1.153 1.00 90.12 130 ASP A N 1
ATOM 950 C CA . ASP A 1 130 ? 11.814 -0.981 -0.109 1.00 90.12 130 ASP A CA 1
ATOM 951 C C . ASP A 1 130 ? 11.169 -2.072 0.757 1.00 90.12 130 ASP A C 1
ATOM 953 O O . ASP A 1 130 ? 11.866 -2.882 1.381 1.00 90.12 130 ASP A O 1
ATOM 957 N N . CYS A 1 131 ? 9.835 -2.087 0.808 1.00 89.12 131 CYS A N 1
ATOM 958 C CA . CYS A 1 131 ? 9.057 -2.960 1.683 1.00 89.12 131 CYS A CA 1
ATOM 959 C C . CYS A 1 131 ? 8.432 -4.141 0.937 1.00 89.12 131 CYS A C 1
ATOM 961 O O . CYS A 1 131 ? 8.227 -5.199 1.532 1.00 89.12 131 CYS A O 1
ATOM 963 N N . LEU A 1 132 ? 8.102 -3.949 -0.341 1.00 90.50 132 LEU A N 1
ATOM 964 C CA . LEU A 1 132 ? 7.305 -4.868 -1.149 1.00 90.50 132 LEU A CA 1
ATOM 965 C C . LEU A 1 132 ? 8.032 -5.241 -2.430 1.00 90.50 132 LEU A C 1
ATOM 967 O O . LEU A 1 132 ? 8.735 -4.419 -3.009 1.00 90.50 132 LEU A O 1
ATOM 971 N N . GLY A 1 133 ? 7.821 -6.474 -2.885 1.00 89.38 133 GLY A N 1
ATOM 972 C CA . GLY A 1 133 ? 8.150 -6.865 -4.254 1.00 89.38 133 GLY A CA 1
ATOM 973 C C . GLY A 1 133 ? 7.109 -6.337 -5.250 1.00 89.38 133 GLY A C 1
ATOM 974 O O . GLY A 1 133 ? 6.012 -5.938 -4.835 1.00 89.38 133 GLY A O 1
ATOM 975 N N . PRO A 1 134 ? 7.428 -6.342 -6.554 1.00 89.06 134 PRO A N 1
ATOM 976 C CA . PRO A 1 134 ? 6.469 -5.986 -7.589 1.00 89.06 134 PRO A CA 1
ATOM 977 C C . PRO A 1 134 ? 5.251 -6.923 -7.544 1.00 89.06 134 PRO A C 1
ATOM 979 O O . PRO A 1 134 ? 5.384 -8.106 -7.214 1.00 89.06 134 PRO A O 1
ATOM 982 N N . PRO A 1 135 ? 4.049 -6.426 -7.874 1.00 86.19 135 PRO A N 1
ATOM 983 C CA . PRO A 1 135 ? 2.877 -7.281 -8.014 1.00 86.19 135 PRO A CA 1
ATOM 984 C C . PRO A 1 135 ? 3.106 -8.319 -9.118 1.00 86.19 135 PRO A C 1
ATOM 986 O O . PRO A 1 135 ? 3.652 -7.998 -10.173 1.00 86.19 135 PRO A O 1
ATOM 989 N N . ALA A 1 136 ? 2.643 -9.551 -8.895 1.00 79.88 136 ALA A N 1
ATOM 990 C CA . ALA A 1 136 ? 2.649 -10.572 -9.934 1.00 79.88 136 ALA A CA 1
ATOM 991 C C . ALA A 1 136 ? 1.851 -10.071 -11.148 1.00 79.88 136 ALA A C 1
ATOM 993 O O . ALA A 1 136 ? 0.698 -9.644 -11.013 1.00 79.88 136 ALA A O 1
ATOM 994 N N . LEU A 1 137 ? 2.476 -10.090 -12.324 1.00 65.88 137 LEU A N 1
ATOM 995 C CA . LEU A 1 137 ? 1.772 -9.843 -13.574 1.00 65.88 137 LEU A CA 1
ATOM 996 C C . LEU A 1 137 ? 0.841 -11.036 -13.832 1.00 65.88 137 LEU A C 1
ATOM 998 O O . LEU A 1 137 ? 1.261 -12.178 -13.624 1.00 65.88 137 LEU A O 1
ATOM 1002 N N . PRO A 1 138 ? -0.422 -10.804 -14.229 1.00 60.06 138 PRO A N 1
ATOM 1003 C CA . PRO A 1 138 ? -1.240 -11.896 -14.733 1.00 60.06 138 PRO A CA 1
ATOM 1004 C C . PRO A 1 138 ? -0.543 -12.524 -15.959 1.00 60.06 138 PRO A C 1
ATOM 1006 O O . PRO A 1 138 ? 0.115 -11.786 -16.698 1.00 60.06 138 PRO A O 1
ATOM 1009 N N . PRO A 1 139 ? -0.633 -13.856 -16.129 1.00 55.78 139 PRO A N 1
ATOM 1010 C CA . PRO A 1 139 ? -0.053 -14.566 -17.269 1.00 55.78 139 PRO A CA 1
ATOM 1011 C C . PRO A 1 139 ? -0.652 -14.127 -18.609 1.00 55.78 139 PRO A C 1
ATOM 1013 O O . PRO A 1 139 ? -1.811 -13.648 -18.618 1.00 55.78 139 PRO A O 1
#